Protein AF-A0A2Z6IHP4-F1 (afdb_monomer)

Nearest PDB structures (foldseek):
  7etr-assembly1_A  TM=7.637E-01  e=1.266E-02  Shewanella oneidensis MR-1

Mean predicted aligned error: 8.52 Å

Radius of gyration: 17.74 Å; Cα contacts (8 Å, |Δi|>4): 30; chains: 1; bounding box: 38×28×46 Å

Foldseek 3Di:
DVVVVVVVVVVVVVVVVVVVVVVVVVVVCCVVPVWDDDPVLVVVQVVCPVPPRNDDDDGTDD

InterPro domains:
  IPR060376 Antitoxin RelB2-4-like, C-terminal domain [PF27535] (21-60)

pLDDT: mean 81.72, std 6.48, range [57.31, 91.12]

Solvent-accessible surface area (backbone atoms only — not comparable to full-atom values): 3689 Å² total; per-residue (Å²): 121,71,72,60,57,56,50,57,50,49,56,51,50,52,53,54,48,51,54,52,51,54,52,50,50,53,52,48,52,29,74,74,65,54,37,44,70,54,74,64,57,52,50,56,41,59,66,20,54,99,46,102,66,58,58,73,85,78,81,66,40,113

Structure (mmCIF, N/CA/C/O backbone):
data_AF-A0A2Z6IHP4-F1
#
_entry.id   AF-A0A2Z6IHP4-F1
#
loop_
_atom_site.group_PDB
_atom_site.id
_atom_site.type_symbol
_atom_site.label_atom_id
_atom_site.label_alt_id
_atom_site.label_comp_id
_atom_site.label_asym_id
_atom_site.label_entity_id
_atom_site.label_seq_id
_atom_site.pdbx_PDB_ins_code
_atom_site.Cartn_x
_atom_site.Cartn_y
_atom_site.Cartn_z
_atom_site.occupancy
_atom_site.B_iso_or_equiv
_atom_site.auth_seq_id
_atom_site.auth_comp_id
_atom_site.auth_asym_id
_atom_site.auth_atom_id
_atom_site.pdbx_PDB_model_num
ATOM 1 N N . MET A 1 1 ? 21.803 16.161 25.027 1.00 57.31 1 MET A N 1
ATOM 2 C CA . MET A 1 1 ? 21.618 14.745 24.644 1.00 57.31 1 MET A CA 1
ATOM 3 C C . MET A 1 1 ? 20.134 14.372 24.550 1.00 57.31 1 MET A C 1
ATOM 5 O O . MET A 1 1 ? 19.783 13.624 23.653 1.00 57.31 1 MET A O 1
ATOM 9 N N . ASP A 1 2 ? 19.239 14.969 25.352 1.00 60.22 2 ASP A N 1
ATOM 10 C CA . ASP A 1 2 ? 17.784 14.685 25.310 1.00 60.22 2 ASP A CA 1
ATOM 11 C C . ASP A 1 2 ? 17.042 15.158 24.040 1.00 60.22 2 ASP A C 1
ATOM 13 O O . ASP A 1 2 ? 16.001 14.614 23.682 1.00 60.22 2 ASP A O 1
ATOM 17 N N . SER A 1 3 ? 17.595 16.134 23.308 1.00 72.50 3 SER A N 1
ATOM 18 C CA . SER A 1 3 ? 16.980 16.696 22.089 1.00 72.50 3 SER A CA 1
ATOM 19 C C . SER A 1 3 ? 16.926 15.713 20.906 1.00 72.50 3 SER A C 1
ATOM 21 O O . SER A 1 3 ? 15.999 15.765 20.100 1.00 72.50 3 SER A O 1
ATOM 23 N N . GLU A 1 4 ? 17.882 14.785 20.795 1.00 69.94 4 GLU A N 1
ATOM 24 C CA . GLU A 1 4 ? 17.933 13.839 19.668 1.00 69.94 4 GLU A CA 1
ATOM 25 C C . GLU A 1 4 ? 17.036 12.612 19.877 1.00 69.94 4 GLU A C 1
ATOM 27 O O . GLU A 1 4 ? 16.467 12.096 18.915 1.00 69.94 4 GLU A O 1
ATOM 32 N N . ILE A 1 5 ? 16.848 12.180 21.130 1.00 74.31 5 ILE A N 1
ATOM 33 C CA . ILE A 1 5 ? 15.970 11.051 21.475 1.00 74.31 5 ILE A CA 1
ATOM 34 C C . ILE A 1 5 ? 14.508 11.402 21.178 1.00 74.31 5 ILE A C 1
ATOM 36 O O . ILE A 1 5 ? 13.801 10.610 20.554 1.00 74.31 5 ILE A O 1
ATOM 40 N N . GLY A 1 6 ? 14.072 12.610 21.561 1.00 78.38 6 GLY A N 1
ATOM 41 C CA . GLY A 1 6 ? 12.709 13.082 21.302 1.00 78.38 6 GLY A CA 1
ATOM 42 C C . GLY A 1 6 ? 12.384 13.159 19.808 1.00 78.38 6 GLY A C 1
ATOM 43 O O . GLY A 1 6 ? 11.329 12.694 19.387 1.00 78.38 6 GLY A O 1
ATOM 44 N N . LYS A 1 7 ? 13.316 13.660 18.987 1.00 78.31 7 LYS A N 1
ATOM 45 C CA . LYS A 1 7 ? 13.139 13.749 17.526 1.00 78.31 7 LYS A CA 1
ATOM 46 C C . LYS A 1 7 ? 13.030 12.378 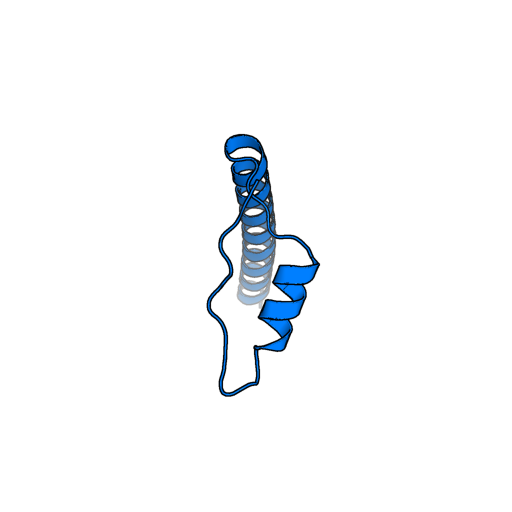16.864 1.00 78.31 7 LYS A C 1
ATOM 48 O O . LYS A 1 7 ? 12.078 12.136 16.131 1.00 78.31 7 LYS A O 1
ATOM 53 N N . ARG A 1 8 ? 13.943 11.450 17.180 1.00 76.38 8 ARG A N 1
ATOM 54 C CA . ARG A 1 8 ? 13.894 10.085 16.624 1.00 76.38 8 ARG A CA 1
ATOM 55 C C . ARG A 1 8 ? 12.635 9.325 17.030 1.00 76.38 8 ARG A C 1
ATOM 57 O O . ARG A 1 8 ? 12.143 8.503 16.261 1.00 76.38 8 ARG A O 1
ATOM 64 N N . TYR A 1 9 ? 12.132 9.570 18.239 1.00 81.56 9 TYR A N 1
ATOM 65 C CA . TYR A 1 9 ? 10.878 8.982 18.691 1.00 81.56 9 TYR A CA 1
ATOM 66 C C . TYR A 1 9 ? 9.696 9.503 17.867 1.00 81.56 9 TYR A C 1
ATOM 68 O O . TYR A 1 9 ? 8.930 8.703 17.338 1.00 81.56 9 TYR A O 1
ATOM 76 N N . VAL A 1 10 ? 9.592 10.824 17.692 1.00 81.94 10 VAL A N 1
ATOM 77 C CA . VAL A 1 10 ? 8.524 11.447 16.895 1.00 81.94 10 VAL A CA 1
ATOM 78 C C . VAL A 1 10 ? 8.550 10.957 15.445 1.00 81.94 10 VAL A C 1
ATOM 80 O O . VAL A 1 10 ? 7.531 10.477 14.964 1.00 81.94 10 VAL A O 1
ATOM 83 N N . GLU A 1 11 ? 9.707 10.952 14.780 1.00 84.38 11 GLU A N 1
ATOM 84 C CA . GLU A 1 11 ? 9.838 10.476 13.389 1.00 84.38 11 GLU A CA 1
ATOM 85 C C . GLU A 1 11 ? 9.386 9.015 13.212 1.00 84.38 11 GLU A C 1
ATOM 87 O O . GLU A 1 11 ? 8.764 8.644 12.207 1.00 84.38 11 GLU A O 1
ATOM 92 N N . ARG A 1 12 ? 9.694 8.162 14.197 1.00 82.38 12 ARG A N 1
ATOM 93 C CA . ARG A 1 12 ? 9.275 6.757 14.201 1.00 82.38 12 ARG A CA 1
ATOM 94 C C . ARG A 1 12 ? 7.765 6.633 14.370 1.00 82.38 12 ARG A C 1
ATOM 96 O O . ARG A 1 12 ? 7.148 5.844 13.653 1.00 82.38 12 ARG A O 1
ATOM 103 N N . GLU A 1 13 ? 7.182 7.385 15.297 1.00 88.38 13 GLU A N 1
ATOM 104 C CA . GLU A 1 13 ? 5.740 7.351 15.536 1.00 88.38 13 GLU A CA 1
ATOM 105 C C . GLU A 1 13 ? 4.959 7.925 14.351 1.00 88.38 13 GLU A C 1
ATOM 107 O O . GLU A 1 13 ? 3.988 7.308 13.919 1.00 88.38 13 GLU A O 1
ATOM 112 N N . GLU A 1 14 ? 5.428 9.015 13.746 1.00 86.12 14 GLU A N 1
ATOM 113 C CA . GLU A 1 14 ? 4.840 9.578 12.527 1.00 86.12 14 GLU A CA 1
ATOM 114 C C . GLU A 1 14 ? 4.903 8.587 11.363 1.00 86.12 14 GLU A C 1
ATOM 116 O O . GLU A 1 14 ? 3.914 8.392 10.661 1.00 86.12 14 GLU A O 1
ATOM 121 N N . SER A 1 15 ? 6.030 7.896 11.178 1.00 87.31 15 SER A N 1
ATOM 122 C CA . SER A 1 15 ? 6.157 6.879 10.126 1.00 87.31 15 SER A CA 1
ATOM 123 C C . SER A 1 15 ? 5.217 5.691 10.351 1.00 87.31 15 SER A C 1
ATOM 125 O O . SER A 1 15 ? 4.626 5.181 9.399 1.00 87.31 15 SER A O 1
ATOM 127 N N . ARG A 1 16 ? 5.031 5.268 11.609 1.00 86.75 16 ARG A N 1
ATOM 128 C CA . ARG A 1 16 ? 4.062 4.219 11.966 1.00 86.75 16 ARG A CA 1
ATOM 129 C C . ARG A 1 16 ? 2.629 4.670 11.727 1.00 86.75 16 ARG A C 1
ATOM 131 O O . ARG A 1 16 ? 1.819 3.860 11.286 1.00 86.75 16 ARG A O 1
ATOM 138 N N . GLU A 1 17 ? 2.310 5.920 12.040 1.00 88.38 17 GLU A N 1
ATOM 139 C CA . GLU A 1 17 ? 0.961 6.442 11.858 1.00 88.38 17 GLU A CA 1
ATOM 140 C C . GLU A 1 17 ? 0.629 6.614 10.376 1.00 88.38 17 GLU A C 1
ATOM 142 O O . GLU A 1 17 ? -0.412 6.126 9.944 1.00 88.38 17 GLU A O 1
ATOM 147 N N . ARG A 1 18 ? 1.543 7.170 9.567 1.00 88.62 18 ARG A N 1
ATOM 148 C CA . ARG A 1 18 ? 1.357 7.248 8.107 1.00 88.62 18 ARG A CA 1
ATOM 149 C C . ARG A 1 18 ? 1.079 5.878 7.491 1.00 88.62 18 ARG A C 1
ATOM 151 O O . ARG A 1 18 ? 0.101 5.736 6.769 1.00 88.62 18 ARG A O 1
ATOM 158 N N . PHE A 1 19 ? 1.854 4.854 7.856 1.00 87.62 19 PHE A N 1
ATOM 159 C CA . PHE A 1 19 ? 1.650 3.494 7.347 1.00 87.62 19 PHE A CA 1
ATOM 160 C C . PHE A 1 19 ? 0.254 2.936 7.677 1.00 87.62 19 PHE A C 1
ATOM 162 O O . PHE A 1 19 ? -0.394 2.315 6.835 1.00 87.62 19 PHE A O 1
ATOM 169 N N . LYS A 1 20 ? -0.247 3.173 8.898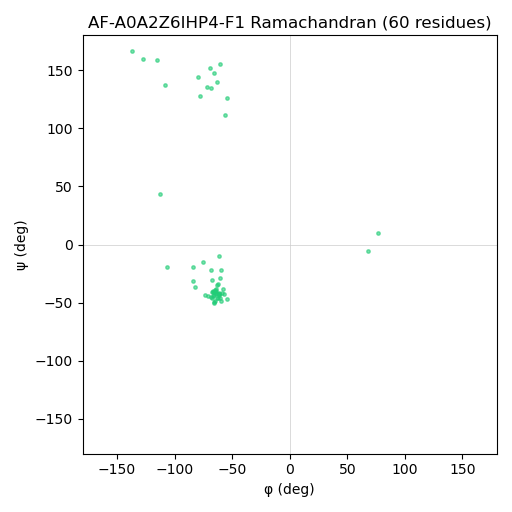 1.00 90.38 20 LYS A N 1
ATOM 170 C CA . LYS A 1 20 ? -1.605 2.753 9.282 1.00 90.38 20 LYS A CA 1
ATOM 171 C C . LYS A 1 20 ? -2.678 3.502 8.498 1.00 90.38 20 LYS A C 1
ATOM 173 O O . LYS A 1 20 ? -3.644 2.880 8.065 1.00 90.38 20 LYS A O 1
ATOM 178 N N . GLN A 1 21 ? -2.521 4.815 8.337 1.00 90.69 21 GLN A N 1
ATOM 179 C CA . GLN A 1 21 ? -3.477 5.647 7.605 1.00 90.69 21 GLN A CA 1
ATOM 180 C C . GLN A 1 21 ? -3.534 5.251 6.126 1.00 90.69 21 GLN A C 1
ATOM 182 O O . GLN A 1 21 ? -4.623 5.098 5.581 1.00 90.69 21 GLN A O 1
ATOM 187 N N . GLU A 1 22 ? -2.389 4.986 5.497 1.00 89.38 22 GLU A N 1
ATOM 188 C CA . GLU A 1 22 ? -2.307 4.491 4.116 1.00 89.38 22 GLU A CA 1
ATOM 189 C C . GLU A 1 22 ? -2.989 3.124 3.951 1.00 89.38 22 GLU A C 1
ATOM 191 O O . GLU A 1 22 ? -3.754 2.915 3.004 1.00 89.38 22 GLU A O 1
ATOM 196 N N . ALA A 1 23 ? -2.786 2.204 4.900 1.00 87.81 23 ALA A N 1
ATOM 197 C CA . ALA A 1 23 ? -3.463 0.909 4.897 1.00 87.81 23 ALA A CA 1
ATOM 198 C C . ALA A 1 23 ? -4.989 1.051 5.063 1.00 87.81 23 ALA A C 1
ATOM 200 O O . ALA A 1 23 ? -5.756 0.396 4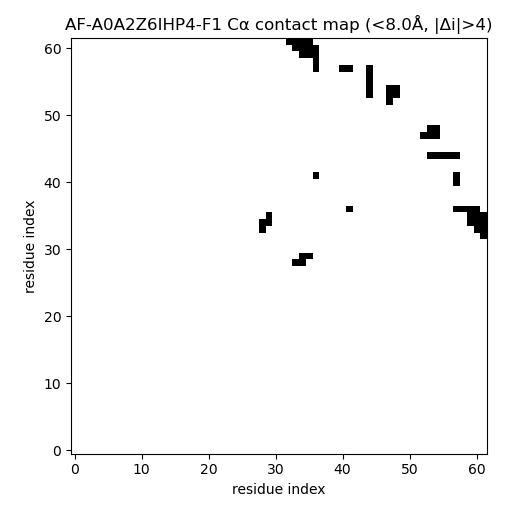.355 1.00 87.81 23 ALA A O 1
ATOM 201 N N . LEU A 1 24 ? -5.444 1.930 5.963 1.00 91.12 24 LEU A N 1
ATOM 202 C CA . LEU A 1 24 ? -6.868 2.217 6.172 1.00 91.12 24 LEU A CA 1
ATOM 203 C C . LEU A 1 24 ? -7.511 2.889 4.954 1.00 91.12 24 LEU A C 1
ATOM 205 O O . LEU A 1 24 ? -8.635 2.536 4.591 1.00 91.12 24 LEU A O 1
ATOM 209 N N . ALA A 1 25 ? -6.810 3.822 4.311 1.00 87.25 25 ALA A N 1
ATOM 210 C CA . ALA A 1 25 ? -7.258 4.467 3.083 1.00 87.25 25 ALA A CA 1
ATOM 211 C C . ALA A 1 25 ? -7.401 3.444 1.950 1.00 87.25 25 ALA A C 1
ATOM 213 O O . ALA A 1 25 ? -8.447 3.386 1.308 1.00 87.25 25 ALA A O 1
ATOM 214 N N . SER A 1 26 ? -6.405 2.570 1.777 1.00 85.00 26 SER A N 1
ATOM 215 C CA . SER A 1 26 ? -6.440 1.492 0.778 1.00 85.00 26 SER A CA 1
ATOM 216 C C . SER A 1 26 ? -7.598 0.522 1.030 1.00 85.00 26 SER A C 1
ATOM 218 O O . SER A 1 26 ? -8.319 0.148 0.107 1.00 85.00 26 SER A O 1
ATOM 220 N N . TRP A 1 27 ? -7.837 0.159 2.294 1.00 85.12 27 TRP A N 1
ATOM 221 C CA . TRP A 1 27 ? -8.969 -0.683 2.684 1.00 85.12 27 TRP A CA 1
ATOM 222 C C . TRP A 1 27 ? -10.325 -0.012 2.439 1.00 85.12 27 TRP A C 1
ATOM 224 O O . TRP A 1 27 ? -11.280 -0.661 2.012 1.00 85.12 27 TRP A O 1
ATOM 234 N N . THR A 1 28 ? -10.423 1.288 2.708 1.00 86.44 28 THR A N 1
ATOM 235 C CA . THR A 1 28 ? -11.653 2.059 2.493 1.00 86.44 28 THR A CA 1
ATOM 236 C C . THR A 1 28 ? -11.952 2.179 1.002 1.00 86.44 28 THR A C 1
ATOM 238 O O . THR A 1 28 ? -13.060 1.846 0.591 1.00 86.44 28 THR A O 1
ATOM 241 N N . ALA A 1 29 ? -10.947 2.511 0.186 1.00 84.19 29 ALA A N 1
ATOM 242 C CA . ALA A 1 29 ? -11.060 2.553 -1.270 1.00 84.19 29 ALA A CA 1
ATOM 243 C C . ALA A 1 29 ? -11.506 1.204 -1.855 1.00 84.19 29 ALA A C 1
ATOM 245 O O . ALA A 1 29 ? -12.391 1.168 -2.709 1.00 84.19 29 ALA A O 1
ATOM 246 N N . TYR A 1 30 ? -10.962 0.089 -1.356 1.00 81.81 30 TYR A N 1
ATOM 247 C CA . TYR A 1 30 ? -11.407 -1.248 -1.753 1.00 81.81 30 TYR A CA 1
ATOM 248 C C . TYR A 1 30 ? -12.870 -1.514 -1.372 1.00 81.81 30 TYR A C 1
ATOM 250 O O . TYR A 1 30 ? -13.643 -1.971 -2.207 1.00 81.81 30 TYR A O 1
ATOM 258 N N . LYS A 1 31 ? -13.292 -1.191 -0.140 1.00 83.69 31 LYS A N 1
ATOM 259 C CA . LYS A 1 31 ? -14.694 -1.377 0.279 1.00 83.69 31 LYS A CA 1
ATOM 260 C C . LYS A 1 31 ? -15.686 -0.531 -0.520 1.00 83.69 31 LYS A C 1
ATOM 262 O O . LYS A 1 31 ? -16.813 -0.969 -0.716 1.00 83.69 31 LYS A O 1
ATOM 267 N N . GLU A 1 32 ? -15.299 0.677 -0.915 1.00 83.06 32 GLU A N 1
ATOM 268 C CA . GLU A 1 32 ? -16.178 1.610 -1.627 1.00 83.06 32 GLU A CA 1
ATOM 269 C C . GLU A 1 32 ? -16.253 1.324 -3.126 1.00 83.06 32 GLU A C 1
ATOM 271 O O . GLU A 1 32 ? -17.313 1.484 -3.726 1.00 83.06 32 GLU A O 1
ATOM 276 N N . THR A 1 33 ? -15.140 0.914 -3.736 1.00 80.94 33 THR A N 1
ATOM 277 C CA . THR A 1 33 ? -15.050 0.767 -5.195 1.00 80.94 33 THR A CA 1
ATOM 278 C C . THR A 1 33 ? -15.052 -0.682 -5.667 1.00 80.94 33 THR A C 1
ATOM 280 O O . THR A 1 33 ? -15.280 -0.911 -6.848 1.00 80.94 33 THR A O 1
ATOM 283 N N . GLY A 1 34 ? -14.746 -1.646 -4.790 1.00 79.75 34 GLY A N 1
ATOM 284 C CA . GLY A 1 34 ? -14.485 -3.045 -5.153 1.00 79.75 34 GLY A CA 1
ATOM 285 C C . GLY A 1 34 ? -13.200 -3.251 -5.963 1.00 79.75 34 GLY A C 1
ATOM 286 O O . GLY A 1 34 ? -12.798 -4.385 -6.211 1.00 79.75 34 GLY A O 1
ATOM 287 N N . ARG A 1 35 ? -12.522 -2.164 -6.354 1.00 79.44 35 ARG A N 1
ATOM 288 C CA . ARG A 1 35 ? -11.407 -2.214 -7.290 1.00 79.44 35 ARG A CA 1
ATOM 289 C C . ARG A 1 35 ? -10.142 -2.695 -6.599 1.00 79.44 35 ARG A C 1
ATOM 291 O O . ARG A 1 35 ? -9.712 -2.134 -5.590 1.00 79.44 35 ARG A O 1
ATOM 298 N N . HIS A 1 36 ? -9.514 -3.698 -7.182 1.00 82.44 36 HIS A N 1
ATOM 299 C CA . HIS A 1 36 ? -8.270 -4.284 -6.741 1.00 82.44 36 HIS A CA 1
ATOM 300 C C . HIS A 1 36 ? -7.350 -4.548 -7.937 1.00 82.44 36 HIS A C 1
ATOM 302 O O 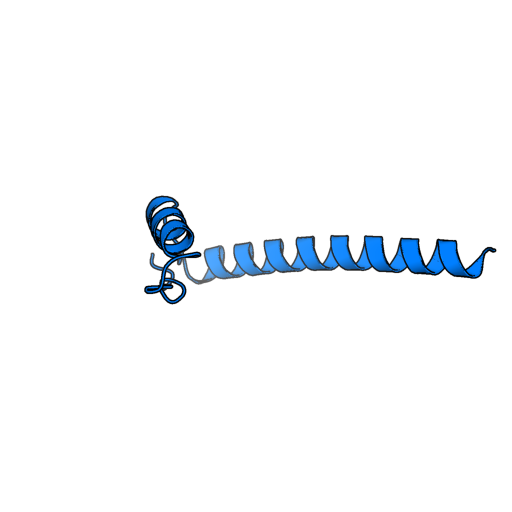. HIS A 1 36 ? -7.741 -4.443 -9.094 1.00 82.44 36 HIS A O 1
ATOM 308 N N . LEU A 1 37 ? -6.085 -4.823 -7.645 1.00 82.56 37 LEU A N 1
ATOM 309 C CA . LEU A 1 37 ? -5.159 -5.399 -8.610 1.00 82.56 37 LEU A CA 1
ATOM 310 C C . LEU A 1 37 ? -4.918 -6.840 -8.196 1.00 82.56 37 LEU A C 1
ATOM 312 O O . LEU A 1 37 ? -4.700 -7.118 -7.009 1.00 82.56 37 LEU A O 1
ATOM 316 N N . THR A 1 38 ? -4.910 -7.765 -9.148 1.00 84.69 38 THR A N 1
ATOM 317 C CA . THR A 1 38 ? -4.503 -9.129 -8.837 1.00 84.69 38 THR A CA 1
ATOM 318 C C . THR A 1 38 ? -3.007 -9.167 -8.533 1.00 84.69 38 THR A C 1
ATOM 320 O O . THR A 1 38 ? -2.195 -8.408 -9.071 1.00 84.69 38 THR A O 1
ATOM 323 N N . GLY A 1 39 ? -2.591 -10.126 -7.704 1.00 82.38 39 GLY A N 1
ATOM 324 C CA . GLY A 1 39 ? -1.167 -10.316 -7.423 1.00 82.38 39 GLY A CA 1
ATOM 325 C C . GLY A 1 39 ? -0.337 -10.620 -8.679 1.00 82.38 39 GLY A C 1
ATOM 326 O O . GLY A 1 39 ? 0.875 -10.417 -8.664 1.00 82.38 39 GLY A O 1
ATOM 32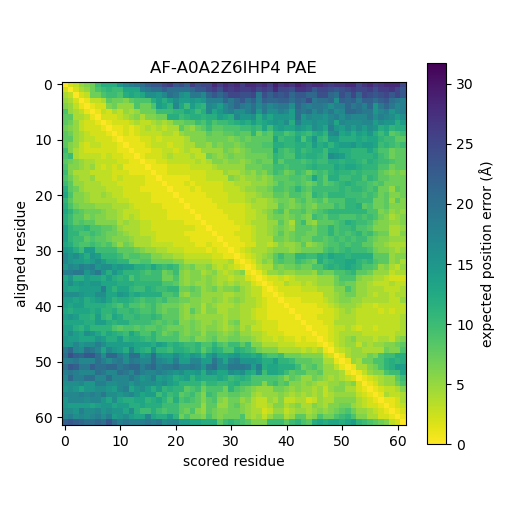7 N N . GLN A 1 40 ? -0.954 -11.111 -9.760 1.00 83.44 40 G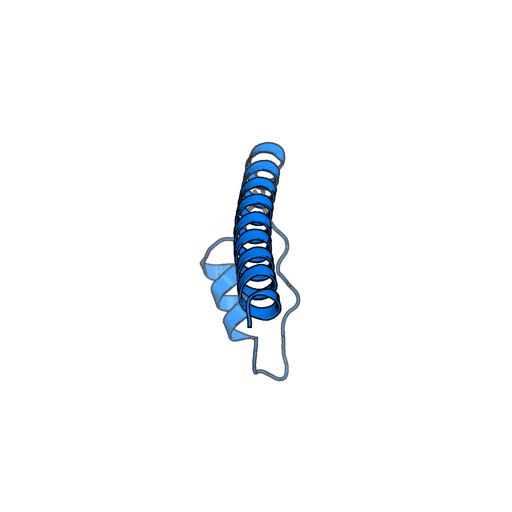LN A N 1
ATOM 328 C CA . GLN A 1 40 ? -0.264 -11.359 -11.025 1.00 83.44 40 GLN A CA 1
ATOM 329 C C . GLN A 1 40 ? 0.050 -10.059 -11.765 1.00 83.44 40 GLN A C 1
ATOM 331 O O . GLN A 1 40 ? 1.177 -9.913 -12.230 1.00 83.44 40 GLN A O 1
ATOM 336 N N . GLU A 1 41 ? -0.887 -9.115 -11.828 1.00 84.06 41 GLU A N 1
ATOM 337 C CA . GLU A 1 41 ? -0.653 -7.809 -12.460 1.00 84.06 41 GLU A CA 1
ATOM 338 C C . GLU A 1 41 ? 0.373 -6.999 -11.686 1.00 84.06 41 GLU A C 1
ATOM 340 O O . GLU A 1 41 ? 1.275 -6.430 -12.293 1.00 84.06 41 GLU A O 1
ATOM 345 N N . VAL A 1 42 ? 0.313 -7.034 -10.350 1.00 85.88 42 VAL A N 1
ATOM 346 C CA . VAL A 1 42 ? 1.328 -6.387 -9.509 1.00 85.88 42 VAL A CA 1
ATOM 347 C C . VAL A 1 42 ? 2.706 -6.989 -9.775 1.00 85.88 42 VAL A C 1
ATOM 349 O O . VAL A 1 42 ? 3.664 -6.251 -9.970 1.00 85.88 42 VAL A O 1
ATOM 352 N N . ARG A 1 43 ? 2.834 -8.321 -9.842 1.00 85.88 43 ARG A N 1
ATOM 353 C CA . ARG A 1 43 ? 4.121 -8.966 -10.159 1.00 85.88 43 ARG A CA 1
ATOM 354 C C . ARG A 1 43 ? 4.606 -8.652 -11.573 1.00 85.88 43 ARG A C 1
ATOM 356 O O . ARG A 1 43 ? 5.796 -8.430 -11.749 1.00 85.88 43 ARG A O 1
ATOM 363 N N . ALA A 1 44 ? 3.711 -8.634 -12.559 1.00 85.12 44 ALA A N 1
ATOM 364 C CA . ALA A 1 44 ? 4.053 -8.291 -13.937 1.00 85.12 44 ALA A CA 1
ATOM 365 C C . ALA A 1 44 ? 4.524 -6.833 -14.049 1.00 85.12 44 ALA A C 1
ATOM 367 O O . ALA A 1 44 ? 5.505 -6.549 -14.734 1.00 85.12 44 ALA A O 1
ATOM 368 N N . TRP A 1 45 ? 3.876 -5.923 -13.326 1.00 87.19 45 TRP A N 1
ATOM 369 C CA . TRP A 1 45 ? 4.284 -4.529 -13.228 1.00 87.19 45 TRP A CA 1
ATOM 370 C C . TRP A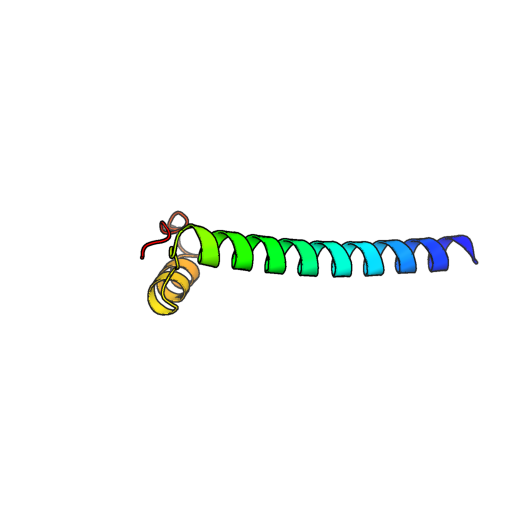 1 45 ? 5.639 -4.376 -12.523 1.00 87.19 45 TRP A C 1
ATOM 372 O O . TRP A 1 45 ? 6.561 -3.812 -13.105 1.00 87.19 45 TRP A O 1
ATOM 382 N N . LEU A 1 46 ? 5.819 -4.990 -11.350 1.00 86.69 46 LEU A N 1
ATOM 383 C CA . LEU A 1 46 ? 7.101 -4.992 -10.632 1.00 86.69 46 LEU A CA 1
ATOM 384 C C . LEU A 1 46 ? 8.236 -5.633 -11.441 1.00 86.69 46 LEU A C 1
ATOM 386 O O . LEU A 1 46 ? 9.385 -5.257 -11.268 1.00 86.69 46 LEU A O 1
ATOM 390 N N . SER A 1 47 ? 7.940 -6.587 -12.328 1.00 84.50 47 SER A N 1
ATOM 391 C CA . SER A 1 47 ? 8.951 -7.192 -13.207 1.00 84.50 47 SER A CA 1
ATOM 392 C C . SER A 1 47 ? 9.388 -6.296 -14.368 1.00 84.50 47 SER A C 1
ATOM 394 O O . SER A 1 47 ? 10.396 -6.588 -15.002 1.00 84.50 47 SER A O 1
ATOM 396 N N . SER A 1 48 ? 8.625 -5.237 -14.663 1.00 82.25 48 SER A N 1
ATOM 397 C CA . SER A 1 48 ? 9.021 -4.211 -15.636 1.00 82.25 48 SER A CA 1
ATOM 398 C C . SER A 1 48 ? 9.917 -3.135 -15.024 1.00 82.25 48 SER A C 1
ATOM 400 O O . SER A 1 48 ? 10.630 -2.447 -15.751 1.00 82.25 48 SER A O 1
ATOM 402 N N . TRP A 1 49 ? 9.908 -3.004 -13.694 1.00 82.06 49 TRP A N 1
ATOM 403 C CA . TRP A 1 49 ? 10.869 -2.163 -12.993 1.00 82.06 49 TRP A CA 1
ATOM 404 C C . TRP A 1 49 ? 12.270 -2.724 -13.222 1.00 82.06 49 TRP A C 1
ATOM 406 O O . TRP A 1 49 ? 12.448 -3.939 -13.201 1.00 82.06 49 TRP A O 1
ATOM 416 N N . ASP A 1 5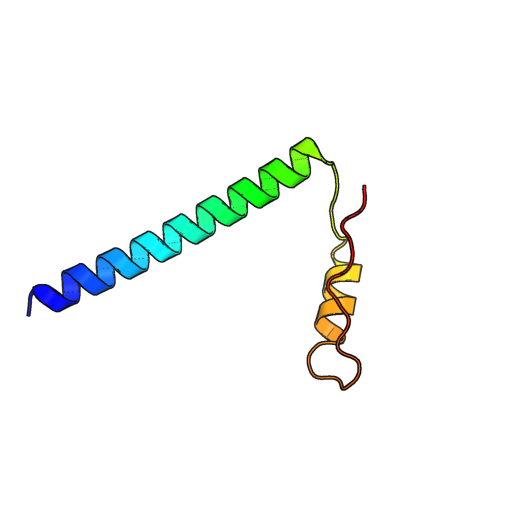0 ? 13.243 -1.839 -13.437 1.00 74.31 50 ASP A N 1
ATOM 417 C CA . ASP A 1 50 ? 14.624 -2.176 -13.833 1.00 74.31 50 ASP A CA 1
ATOM 418 C C . ASP A 1 50 ? 14.806 -2.563 -15.318 1.00 74.31 50 ASP A C 1
ATOM 420 O O . ASP A 1 50 ? 15.880 -2.997 -15.732 1.00 74.31 50 ASP A O 1
ATOM 424 N N . THR A 1 51 ? 13.781 -2.364 -16.154 1.00 75.38 51 THR A N 1
ATOM 425 C CA . THR A 1 51 ? 13.888 -2.495 -17.618 1.00 75.38 51 THR A CA 1
ATOM 426 C C . THR A 1 51 ? 13.642 -1.152 -18.312 1.00 75.38 51 THR A C 1
ATOM 428 O O . THR A 1 51 ? 13.004 -0.272 -17.744 1.00 75.38 51 THR A O 1
ATOM 431 N N . ASP A 1 52 ? 14.114 -0.997 -19.555 1.00 72.56 52 ASP A N 1
ATOM 432 C CA . ASP A 1 52 ? 13.858 0.190 -20.409 1.00 72.56 52 ASP A CA 1
ATOM 433 C C . ASP A 1 52 ? 12.350 0.384 -20.718 1.00 72.56 52 ASP A C 1
ATOM 435 O O . ASP A 1 52 ? 11.924 1.406 -21.245 1.00 72.56 52 ASP A O 1
ATOM 439 N N . ASP A 1 53 ? 11.530 -0.614 -20.374 1.00 72.19 53 ASP A N 1
ATOM 440 C CA . ASP A 1 53 ? 10.090 -0.697 -20.620 1.00 72.19 53 ASP A CA 1
ATOM 441 C C . ASP A 1 53 ? 9.310 -0.631 -19.288 1.00 72.19 53 ASP A C 1
ATOM 443 O O . ASP A 1 53 ? 8.394 -1.421 -19.033 1.00 72.19 53 ASP A O 1
ATOM 447 N N . GLU A 1 54 ? 9.715 0.278 -18.390 1.00 80.00 54 GLU A N 1
ATOM 448 C CA . GLU A 1 54 ? 9.047 0.502 -17.104 1.00 80.00 54 GLU A CA 1
ATOM 449 C C . GLU A 1 54 ? 7.567 0.837 -17.334 1.00 80.00 54 GLU A C 1
ATOM 451 O O . GLU A 1 54 ? 7.203 1.887 -17.873 1.00 80.00 54 GLU A O 1
ATOM 456 N N . LYS A 1 55 ? 6.680 -0.083 -16.942 1.00 78.50 55 LYS A N 1
ATOM 457 C CA . LYS A 1 55 ? 5.247 0.073 -17.186 1.00 78.50 55 LYS A CA 1
ATOM 458 C C . LYS A 1 55 ? 4.635 1.010 -16.153 1.00 78.50 55 LYS A C 1
ATOM 460 O O . LYS A 1 55 ? 4.978 0.979 -14.971 1.00 78.50 55 LYS A O 1
ATOM 465 N N . ALA A 1 56 ? 3.666 1.811 -16.590 1.00 82.00 56 ALA A N 1
ATOM 466 C CA . ALA A 1 56 ? 2.835 2.595 -15.684 1.00 82.00 56 ALA A CA 1
ATOM 467 C C . ALA A 1 56 ? 2.061 1.678 -14.719 1.00 82.00 56 ALA A C 1
ATOM 469 O O . ALA A 1 56 ? 1.803 0.511 -15.028 1.00 82.00 56 ALA A O 1
ATOM 470 N N . ILE A 1 57 ? 1.687 2.220 -13.556 1.00 80.06 57 ILE A N 1
ATOM 471 C CA . ILE A 1 57 ? 0.870 1.504 -12.569 1.00 80.06 57 ILE A CA 1
ATOM 472 C C . ILE A 1 57 ? -0.413 1.005 -13.257 1.00 80.06 57 ILE A C 1
ATOM 474 O O . ILE A 1 57 ? -1.113 1.817 -13.869 1.00 80.06 57 ILE A O 1
ATOM 478 N N . PRO A 1 58 ? -0.732 -0.299 -13.180 1.00 80.94 58 PRO A N 1
ATOM 479 C CA . PRO A 1 58 ? -1.958 -0.831 -13.762 1.00 80.94 58 PRO A CA 1
ATOM 480 C C . PRO A 1 58 ? -3.199 -0.269 -13.053 1.00 80.94 58 PRO A C 1
ATOM 482 O O . PRO A 1 58 ? -3.179 -0.002 -11.851 1.00 80.94 58 PRO A O 1
ATOM 485 N N . GLU A 1 59 ?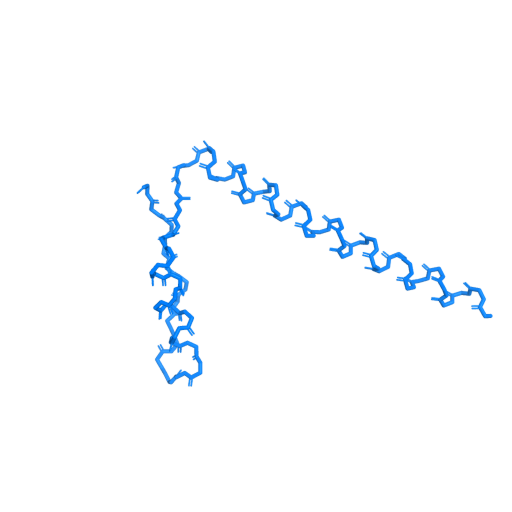 -4.293 -0.095 -13.796 1.00 82.31 59 GLU A N 1
ATOM 486 C CA . GLU A 1 59 ? -5.557 0.391 -13.236 1.00 82.31 59 GLU A CA 1
ATOM 487 C C . GLU A 1 59 ? -6.236 -0.680 -12.364 1.00 82.31 59 GLU A C 1
ATOM 489 O O . GLU A 1 59 ? -6.332 -1.849 -12.745 1.00 82.31 59 GLU A O 1
ATOM 494 N N . CYS A 1 60 ? -6.742 -0.280 -11.194 1.00 82.69 60 CYS A N 1
ATOM 495 C CA . CYS A 1 60 ? -7.512 -1.168 -10.323 1.00 82.69 60 CYS A CA 1
ATOM 496 C C . CYS A 1 60 ? -8.873 -1.526 -10.961 1.00 82.69 60 CYS A C 1
ATOM 498 O O . CYS A 1 60 ? -9.593 -0.632 -11.415 1.00 82.69 60 CYS A O 1
ATOM 500 N N . HIS A 1 61 ? -9.260 -2.801 -10.920 1.00 78.00 61 HIS A N 1
ATOM 501 C CA . HIS A 1 61 ? -10.476 -3.374 -11.525 1.00 78.00 61 HIS A CA 1
ATOM 502 C C . HIS A 1 61 ? -11.302 -4.172 -10.500 1.00 78.00 61 HIS A C 1
ATOM 504 O O . HIS A 1 61 ? -10.785 -4.531 -9.450 1.00 78.00 61 HIS A O 1
ATOM 510 N N . GLU A 1 62 ? -12.593 -4.396 -10.768 1.00 71.88 62 GLU A N 1
ATOM 511 C CA . GLU A 1 62 ? -13.499 -5.168 -9.886 1.00 71.88 62 GLU A CA 1
ATOM 512 C C . GLU A 1 62 ? -13.162 -6.659 -9.777 1.00 71.88 62 GLU A C 1
ATOM 514 O O . GLU A 1 62 ? -12.673 -7.249 -10.768 1.00 71.88 62 GLU A O 1
#

Sequence (62 aa):
MDSEIGKRYVEREESRERFKQEALASWTAYKETGRHLTGQEVRAWLSSWDTDDEKAIPECHE

Secondary structure (DSSP, 8-state):
-HHHHHHHHHHHHHHHHHHHHHHHHHHHHHHHH--B--HHHHHHHHTTTTSTT-PPPPPPB-

Organism: Acidithiobacillus ferridurans (NCBI:txid1232575)